Protein AF-A0A3E0IBM3-F1 (afdb_monomer_lite)

Organism: NCBI:txid1045776

pLDDT: mean 90.85, std 10.02, range [55.81, 98.31]

Foldseek 3Di:
DDKDKDKDFPCLVVVLVVCVVVVWAPWDKDFPDDVQAPPHPPTTIIMTMTHDDDDPPPPD

Radius of gyration: 14.48 Å; chains: 1; bounding box: 40×19×37 Å

Sequence (60 aa):
MLRPVIADIGAAQEYGRRLTELGLSDVAIRGLGRRMWWGG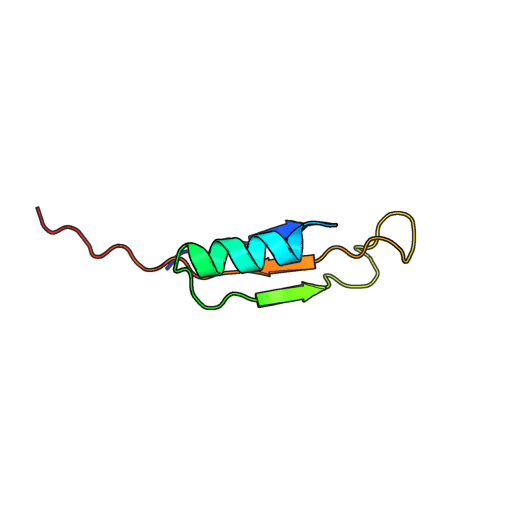PWYPTRLVTAVKPSRPLEDG

Secondary structure (DSSP, 8-state):
-B--EEEESS-HHHHHHHHHHTT-EEEEEEE--GGGEETTTTEE-EEEEEEBPPPPP---

Structure (mmCIF, N/CA/C/O backbone):
data_AF-A0A3E0IBM3-F1
#
_entry.id   AF-A0A3E0IBM3-F1
#
loop_
_atom_site.group_PDB
_atom_site.id
_atom_site.type_symbol
_atom_site.label_atom_id
_atom_site.label_alt_id
_atom_site.label_comp_id
_atom_site.label_asym_id
_atom_site.label_entity_id
_atom_site.label_seq_id
_atom_site.pdbx_PDB_ins_code
_atom_site.Cartn_x
_atom_site.Cartn_y
_atom_site.Cartn_z
_atom_site.occupancy
_atom_site.B_iso_or_equiv
_atom_site.auth_seq_id
_atom_site.auth_comp_id
_atom_site.auth_asym_id
_atom_site.auth_atom_id
_atom_site.pdbx_PDB_model_num
ATOM 1 N N . MET A 1 1 ? -20.587 0.085 5.480 1.00 72.50 1 MET A N 1
ATOM 2 C CA . MET A 1 1 ? -19.119 -0.115 5.491 1.00 72.50 1 MET A CA 1
ATOM 3 C C . MET A 1 1 ? -18.535 0.491 4.224 1.00 72.50 1 MET A C 1
ATOM 5 O O . MET A 1 1 ? -19.041 0.197 3.149 1.00 72.50 1 MET A O 1
ATOM 9 N N . LEU A 1 2 ? -17.535 1.367 4.341 1.00 86.50 2 LEU A N 1
ATOM 10 C CA . LEU A 1 2 ? -16.857 2.000 3.197 1.00 86.50 2 LEU A CA 1
ATOM 11 C C . LEU A 1 2 ? -15.488 1.348 2.991 1.00 86.50 2 LEU A C 1
ATOM 13 O O . LEU A 1 2 ? -14.805 1.067 3.975 1.00 86.50 2 LEU A O 1
ATOM 17 N N . ARG A 1 3 ? -15.081 1.131 1.735 1.00 91.50 3 ARG A N 1
ATOM 18 C CA . ARG A 1 3 ? -13.790 0.515 1.395 1.00 91.50 3 ARG A CA 1
ATOM 19 C C . ARG A 1 3 ? -12.922 1.464 0.568 1.00 91.50 3 ARG A C 1
ATOM 21 O O . ARG A 1 3 ? -13.153 1.560 -0.637 1.00 91.50 3 ARG A O 1
ATOM 28 N N . PRO A 1 4 ? -11.965 2.194 1.171 1.00 89.94 4 PRO A N 1
ATOM 29 C CA . PRO A 1 4 ? -10.982 2.942 0.397 1.00 89.94 4 PRO A CA 1
ATOM 30 C C . PRO A 1 4 ? -10.139 2.009 -0.479 1.00 89.94 4 PRO A C 1
ATOM 32 O O . PRO A 1 4 ? -9.791 0.897 -0.076 1.00 89.94 4 PRO A O 1
ATOM 35 N N . VAL A 1 5 ? -9.809 2.496 -1.675 1.00 95.44 5 VAL A N 1
ATOM 36 C CA . VAL A 1 5 ? -8.984 1.810 -2.671 1.00 95.44 5 VAL A CA 1
ATOM 37 C C . VAL A 1 5 ? -7.941 2.801 -3.179 1.00 95.44 5 VAL A C 1
ATOM 39 O O . VAL A 1 5 ? -8.303 3.85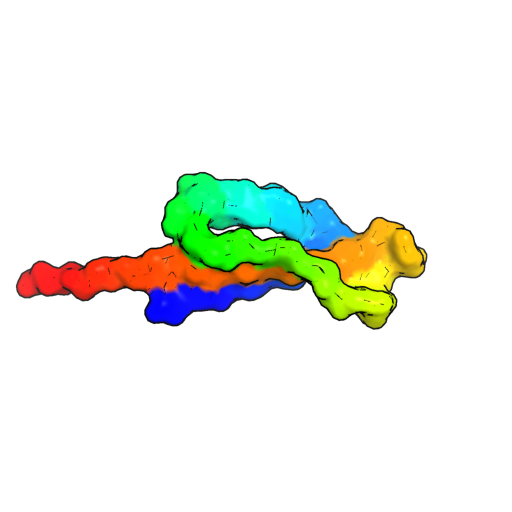4 -3.697 1.00 95.44 5 VAL A O 1
ATOM 42 N N . ILE A 1 6 ? -6.657 2.479 -3.023 1.00 96.19 6 ILE A N 1
ATOM 43 C CA . ILE A 1 6 ? -5.532 3.325 -3.444 1.00 96.19 6 ILE A CA 1
ATOM 44 C C . ILE A 1 6 ? -4.659 2.515 -4.399 1.00 96.19 6 ILE A C 1
ATOM 46 O O . ILE A 1 6 ? -4.192 1.439 -4.036 1.00 96.19 6 ILE A O 1
ATOM 50 N N . ALA A 1 7 ? -4.442 3.013 -5.615 1.00 96.62 7 ALA A N 1
ATOM 51 C CA . ALA A 1 7 ? -3.478 2.450 -6.555 1.00 96.62 7 ALA A CA 1
ATOM 52 C C . ALA A 1 7 ? -2.241 3.347 -6.578 1.00 96.62 7 ALA A C 1
ATOM 54 O O . ALA A 1 7 ? -2.350 4.533 -6.876 1.00 96.62 7 ALA A O 1
ATOM 55 N N . ASP A 1 8 ? -1.086 2.785 -6.242 1.00 95.94 8 ASP A N 1
ATOM 56 C CA . ASP A 1 8 ? 0.131 3.556 -6.020 1.00 95.94 8 ASP A CA 1
ATOM 57 C C . ASP A 1 8 ? 1.387 2.796 -6.478 1.00 95.94 8 ASP A C 1
ATOM 59 O O . ASP A 1 8 ? 1.423 1.563 -6.482 1.00 95.94 8 ASP A O 1
ATOM 63 N N . ILE A 1 9 ? 2.415 3.536 -6.892 1.00 94.69 9 ILE A N 1
ATOM 64 C CA . ILE A 1 9 ? 3.634 3.002 -7.518 1.00 94.69 9 ILE A CA 1
ATOM 65 C C . ILE A 1 9 ? 4.848 2.927 -6.573 1.00 94.69 9 ILE A C 1
ATOM 67 O O . ILE A 1 9 ? 5.887 2.411 -6.983 1.00 94.69 9 ILE A O 1
ATOM 71 N N . GLY A 1 10 ? 4.747 3.404 -5.323 1.00 93.25 10 GLY A N 1
ATOM 72 C CA . GLY A 1 10 ? 5.901 3.517 -4.416 1.00 93.25 10 GLY A CA 1
ATOM 73 C C . GLY A 1 10 ? 5.616 3.490 -2.906 1.00 93.25 10 GLY A C 1
ATOM 74 O O . GLY A 1 10 ? 6.329 2.809 -2.174 1.00 93.25 10 GLY A O 1
ATOM 75 N N . ALA A 1 11 ? 4.572 4.161 -2.432 1.00 96.44 11 ALA A N 1
ATOM 76 C CA . ALA A 1 11 ? 4.196 4.331 -1.028 1.00 96.44 11 ALA A CA 1
ATOM 77 C C . ALA A 1 11 ? 3.131 3.336 -0.510 1.00 96.44 11 ALA A C 1
ATOM 79 O O . ALA A 1 11 ? 2.702 3.429 0.638 1.00 96.44 11 ALA A O 1
ATOM 80 N N . ALA A 1 12 ? 2.711 2.344 -1.304 1.00 96.81 12 ALA A N 1
ATOM 81 C CA . ALA A 1 12 ? 1.662 1.389 -0.912 1.00 96.81 12 ALA A CA 1
ATOM 82 C C . ALA A 1 12 ? 1.853 0.729 0.475 1.00 96.81 12 ALA A C 1
ATOM 84 O O . ALA A 1 12 ? 0.883 0.560 1.214 1.00 96.81 12 ALA A O 1
ATOM 85 N N . GLN A 1 13 ? 3.091 0.389 0.857 1.00 96.31 13 GLN A N 1
ATOM 86 C CA . GLN A 1 13 ? 3.385 -0.193 2.177 1.00 96.31 13 GLN A CA 1
ATOM 87 C C . GLN A 1 13 ? 3.137 0.802 3.320 1.00 96.31 13 GLN A C 1
ATOM 89 O O . GLN A 1 13 ? 2.623 0.420 4.371 1.00 96.31 13 GLN A O 1
ATOM 94 N N . GLU A 1 14 ? 3.474 2.074 3.109 1.00 97.62 14 GLU A N 1
ATOM 95 C CA . GLU A 1 14 ? 3.256 3.140 4.084 1.00 97.62 14 GLU A CA 1
ATOM 96 C C . GLU A 1 14 ? 1.762 3.416 4.266 1.00 97.62 14 GLU A C 1
ATOM 98 O O . GLU A 1 14 ? 1.293 3.516 5.400 1.00 97.62 14 GLU A O 1
ATOM 103 N N . TYR A 1 15 ? 0.986 3.414 3.177 1.00 97.00 15 TYR A N 1
ATOM 104 C CA . TYR A 1 15 ? -0.473 3.493 3.264 1.00 97.00 15 TYR A CA 1
ATOM 105 C C . TYR A 1 15 ? -1.063 2.330 4.053 1.00 97.00 15 TYR A C 1
ATOM 107 O O . TYR A 1 15 ? -1.884 2.563 4.934 1.00 97.00 15 TYR A O 1
ATOM 115 N N . GLY A 1 16 ? -0.625 1.094 3.798 1.00 97.31 16 GLY A N 1
ATOM 116 C CA . GLY A 1 16 ? -1.073 -0.059 4.580 1.00 97.31 16 GLY A CA 1
ATOM 117 C C . GLY A 1 16 ? -0.807 0.120 6.074 1.00 97.31 16 GLY A C 1
ATOM 118 O O . GLY A 1 16 ? -1.723 -0.026 6.881 1.00 97.31 16 GLY A O 1
ATOM 119 N N . ARG A 1 17 ? 0.418 0.521 6.443 1.00 97.56 17 ARG A N 1
ATOM 120 C CA . ARG A 1 17 ? 0.771 0.790 7.846 1.00 97.56 17 ARG A CA 1
ATOM 121 C C . ARG A 1 17 ? -0.127 1.868 8.447 1.00 97.56 17 ARG A C 1
ATOM 123 O O . ARG A 1 17 ? -0.685 1.669 9.522 1.00 97.56 17 ARG A O 1
ATOM 130 N N . ARG A 1 18 ? -0.320 2.976 7.730 1.00 96.88 18 ARG A N 1
ATOM 131 C CA . ARG A 1 18 ? -1.109 4.109 8.214 1.00 96.88 18 ARG A CA 1
ATOM 132 C C . ARG A 1 18 ? -2.590 3.774 8.372 1.00 96.88 18 ARG A C 1
ATOM 134 O O . ARG A 1 18 ? -3.204 4.211 9.336 1.00 96.88 18 ARG A O 1
ATOM 141 N N . LEU A 1 19 ? -3.169 2.997 7.459 1.00 95.88 19 LEU A N 1
ATOM 142 C CA . LEU A 1 19 ? -4.569 2.571 7.550 1.00 95.88 19 LEU A CA 1
ATOM 143 C C . LEU A 1 19 ? -4.786 1.649 8.757 1.00 95.88 19 LEU A C 1
ATOM 145 O O . LEU A 1 19 ? -5.770 1.824 9.474 1.00 95.88 19 LEU A O 1
ATOM 149 N N . THR A 1 20 ? -3.841 0.746 9.032 1.00 95.38 20 THR A N 1
ATOM 150 C CA . THR A 1 20 ? -3.851 -0.080 10.249 1.00 95.38 20 THR A CA 1
ATOM 151 C C . THR A 1 20 ? -3.727 0.775 11.514 1.00 95.38 20 THR A C 1
ATOM 153 O O . THR A 1 20 ? -4.507 0.597 12.444 1.00 95.38 20 THR A O 1
ATOM 156 N N . GLU A 1 21 ? -2.799 1.741 11.549 1.00 96.62 21 GLU A N 1
ATOM 157 C CA . GLU A 1 21 ? -2.639 2.685 12.674 1.00 96.62 21 GLU A CA 1
ATOM 158 C C . GLU A 1 21 ? -3.911 3.510 12.939 1.00 96.62 21 GLU A C 1
ATOM 160 O O . GLU A 1 21 ? -4.210 3.843 14.082 1.00 96.62 21 GLU A O 1
ATOM 165 N N . LEU A 1 22 ? -4.677 3.827 11.891 1.00 94.25 22 LEU A N 1
ATOM 166 C CA . LEU A 1 22 ? -5.953 4.543 11.977 1.00 94.25 22 LEU A CA 1
ATOM 167 C C . LEU A 1 22 ? -7.137 3.644 12.383 1.00 94.25 22 LEU A C 1
ATOM 169 O O . LEU A 1 22 ? -8.272 4.120 12.437 1.00 94.25 22 LEU A O 1
ATOM 173 N N . GLY A 1 23 ? -6.900 2.359 12.656 1.00 93.88 23 GLY A N 1
ATOM 174 C CA . GLY A 1 23 ? -7.928 1.415 13.097 1.00 93.88 23 GLY A CA 1
ATOM 175 C C . GLY A 1 23 ? -8.838 0.903 11.979 1.00 93.88 23 GLY A C 1
ATOM 176 O O . GLY A 1 23 ? -9.923 0.392 12.262 1.00 93.88 23 GLY A O 1
ATOM 177 N N . LEU A 1 24 ? -8.435 1.037 10.710 1.00 95.00 24 LEU A N 1
ATOM 178 C CA . LEU A 1 24 ? -9.135 0.370 9.616 1.00 95.00 24 LEU A CA 1
ATOM 179 C C . LEU A 1 24 ? -8.775 -1.119 9.602 1.00 95.00 24 LEU A C 1
ATOM 181 O O . LEU A 1 24 ? -7.654 -1.512 9.919 1.00 95.00 24 LEU A O 1
ATOM 185 N N . SER A 1 25 ? -9.739 -1.949 9.211 1.00 95.06 25 SER A N 1
ATOM 186 C CA . SER A 1 25 ? -9.591 -3.405 9.135 1.00 95.06 25 SER A CA 1
ATOM 187 C C . SER A 1 25 ? -9.485 -3.885 7.686 1.00 95.06 25 SER A C 1
ATOM 189 O O . SER A 1 25 ? -9.604 -3.086 6.758 1.00 95.06 25 SER A O 1
ATOM 191 N N . ASP A 1 26 ? -9.235 -5.184 7.478 1.00 95.62 26 ASP A N 1
ATOM 192 C CA . ASP A 1 26 ? -9.117 -5.794 6.136 1.00 95.62 26 ASP A CA 1
ATOM 193 C C . ASP A 1 26 ? -8.105 -5.054 5.233 1.00 95.62 26 ASP A C 1
ATOM 195 O O . ASP A 1 26 ? -8.338 -4.812 4.046 1.00 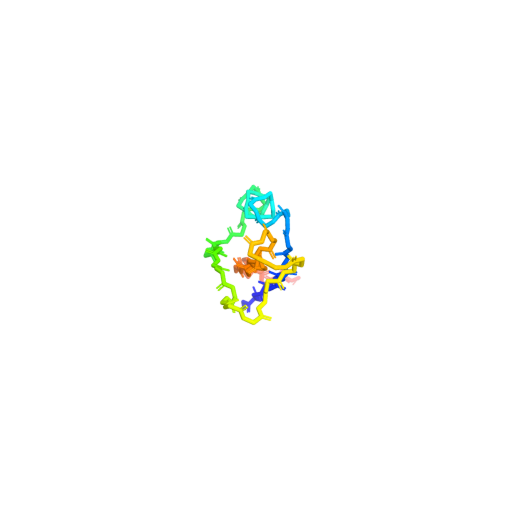95.62 26 ASP A O 1
ATOM 199 N N . VAL A 1 27 ? -6.985 -4.622 5.826 1.00 97.38 27 VAL A N 1
ATOM 200 C CA . VAL A 1 27 ? -5.913 -3.946 5.093 1.00 97.38 27 VAL A CA 1
ATOM 201 C C . VAL A 1 27 ? -5.188 -4.974 4.231 1.00 97.38 27 VAL A C 1
ATOM 203 O O . VAL A 1 27 ? -4.557 -5.895 4.747 1.00 97.38 27 VAL A O 1
ATOM 206 N N . ALA A 1 28 ? -5.256 -4.805 2.912 1.00 97.56 28 ALA A N 1
ATOM 207 C CA . ALA A 1 28 ? -4.622 -5.703 1.956 1.00 97.56 28 ALA A CA 1
ATOM 208 C C . ALA A 1 28 ? -3.830 -4.922 0.911 1.00 97.56 28 ALA A C 1
ATOM 210 O O . ALA A 1 28 ? -4.273 -3.880 0.428 1.00 97.56 28 ALA A O 1
ATOM 211 N N . ILE A 1 29 ? -2.668 -5.462 0.540 1.00 98.00 29 ILE A N 1
ATOM 212 C CA . ILE A 1 29 ? -1.805 -4.918 -0.508 1.00 98.00 29 ILE A CA 1
ATOM 213 C C . ILE A 1 29 ? -1.561 -6.003 -1.549 1.00 98.00 29 ILE A C 1
ATOM 215 O O . ILE A 1 29 ? -1.117 -7.101 -1.218 1.00 98.00 29 ILE A O 1
ATOM 219 N N . ARG A 1 30 ? -1.823 -5.701 -2.823 1.00 97.12 30 ARG A N 1
ATOM 220 C CA . ARG A 1 30 ? -1.557 -6.629 -3.933 1.00 97.12 30 ARG A CA 1
ATOM 221 C C . ARG A 1 30 ? -1.066 -5.910 -5.180 1.00 97.12 30 ARG A C 1
ATOM 223 O O . ARG A 1 30 ? -1.433 -4.769 -5.423 1.00 97.12 30 ARG A O 1
ATOM 230 N N . GLY A 1 31 ? -0.275 -6.582 -6.011 1.00 96.19 31 GLY A N 1
ATOM 231 C CA . GLY A 1 31 ? 0.117 -6.042 -7.317 1.00 96.19 31 GLY A CA 1
ATOM 232 C C . GLY A 1 31 ? -1.061 -5.981 -8.300 1.00 96.19 31 GLY A C 1
ATOM 233 O O . GLY A 1 31 ? -1.927 -6.857 -8.288 1.00 96.19 31 GLY A O 1
ATOM 234 N N . LEU A 1 32 ? -1.075 -4.974 -9.182 1.00 96.25 32 LEU A N 1
ATOM 235 C CA . LEU A 1 32 ? -2.077 -4.841 -10.257 1.00 96.25 32 LEU A CA 1
ATOM 236 C C . LEU A 1 32 ? -1.688 -5.542 -11.576 1.00 96.25 32 LEU A C 1
ATOM 238 O O . LEU A 1 32 ? -2.415 -5.469 -12.564 1.00 96.25 32 LEU A O 1
ATOM 242 N N . GLY A 1 33 ? -0.572 -6.274 -11.589 1.00 93.69 33 GLY A N 1
ATOM 243 C CA . GLY A 1 33 ? -0.161 -7.119 -12.713 1.00 93.69 33 GLY A CA 1
ATOM 244 C C . GLY A 1 33 ? 0.676 -6.404 -13.779 1.00 93.69 33 GLY A C 1
ATOM 245 O O . GLY A 1 33 ? 0.974 -5.218 -13.683 1.00 93.69 33 GLY A O 1
ATOM 246 N N . ARG A 1 34 ? 1.091 -7.161 -14.808 1.00 89.75 34 ARG A N 1
ATOM 247 C CA . ARG A 1 34 ? 2.144 -6.775 -15.776 1.00 89.75 34 ARG A CA 1
ATOM 248 C C . ARG A 1 34 ? 1.883 -5.482 -16.556 1.00 89.75 34 ARG A C 1
ATOM 250 O O . ARG A 1 34 ? 2.831 -4.805 -16.920 1.00 89.75 34 ARG A O 1
ATOM 257 N N . ARG A 1 35 ? 0.620 -5.130 -16.804 1.00 91.75 35 ARG A N 1
ATOM 258 C CA . ARG A 1 35 ? 0.250 -3.903 -17.536 1.00 91.75 35 ARG A CA 1
ATOM 259 C C . ARG A 1 35 ? 0.314 -2.636 -16.680 1.00 91.75 35 ARG A C 1
ATOM 261 O O . ARG A 1 35 ? 0.159 -1.550 -17.214 1.00 91.75 35 ARG A O 1
ATOM 268 N N . MET A 1 36 ? 0.523 -2.785 -15.375 1.00 94.31 36 MET A N 1
ATOM 269 C CA . MET A 1 36 ? 0.563 -1.690 -14.407 1.00 94.31 36 MET A CA 1
ATOM 270 C C . MET A 1 36 ? 1.973 -1.508 -13.843 1.00 94.31 36 MET A C 1
ATOM 272 O O . MET A 1 36 ? 2.155 -1.276 -12.649 1.00 94.31 36 MET A O 1
ATOM 276 N N . TRP A 1 37 ? 2.974 -1.668 -14.701 1.00 93.56 37 TRP A N 1
ATOM 277 C CA . TRP A 1 37 ? 4.365 -1.392 -14.382 1.00 93.56 37 TRP A CA 1
ATOM 278 C C . TRP A 1 37 ? 4.800 -0.110 -15.078 1.00 93.56 37 TRP A C 1
ATOM 280 O O . TRP A 1 37 ? 4.459 0.113 -16.240 1.00 93.56 37 TRP A O 1
ATOM 290 N N . TRP A 1 38 ? 5.576 0.703 -14.373 1.00 90.94 38 TRP A N 1
ATOM 291 C CA . TRP A 1 38 ? 6.084 1.973 -14.873 1.00 90.94 38 TRP A CA 1
ATOM 292 C C . TRP A 1 38 ? 7.598 1.930 -14.990 1.00 90.94 38 TRP A C 1
ATOM 294 O O . TRP A 1 38 ? 8.291 1.276 -14.208 1.00 90.94 38 TRP A O 1
ATOM 304 N N . GLY A 1 39 ? 8.098 2.592 -16.029 1.00 89.38 39 GLY A N 1
ATOM 305 C CA . GLY A 1 39 ? 9.504 2.556 -16.401 1.00 89.38 39 GLY A CA 1
ATOM 306 C C . GLY A 1 39 ? 9.953 1.243 -17.033 1.00 89.3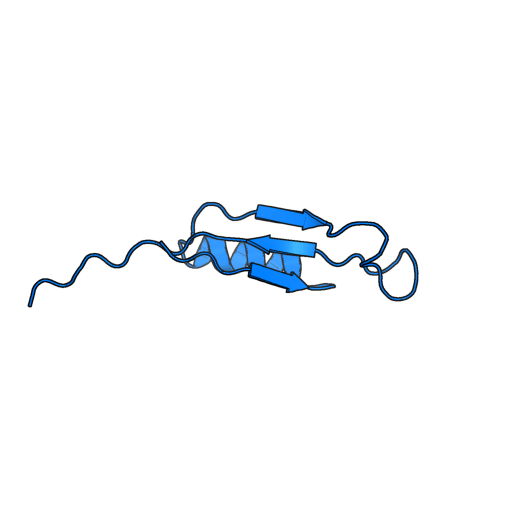8 39 GLY A C 1
ATOM 307 O O . GLY A 1 39 ? 11.073 1.221 -17.493 1.00 89.38 39 GLY A O 1
ATOM 308 N N . GLY A 1 40 ? 9.127 0.189 -17.091 1.00 85.31 40 GLY A N 1
ATOM 309 C CA . GLY A 1 40 ? 9.530 -1.203 -17.352 1.00 85.31 40 GLY A CA 1
ATOM 310 C C . GLY A 1 40 ? 9.332 -2.044 -16.082 1.00 85.31 40 GLY A C 1
ATOM 311 O O . GLY A 1 40 ? 8.477 -1.684 -15.276 1.00 85.31 40 GLY A O 1
ATOM 312 N N . PRO A 1 41 ? 10.074 -3.137 -15.830 1.00 86.31 41 PRO A N 1
ATOM 313 C CA . PRO A 1 41 ? 9.871 -3.989 -14.656 1.00 86.31 41 PRO A CA 1
ATOM 314 C C . PRO A 1 41 ? 10.458 -3.396 -13.353 1.00 86.31 41 PRO A C 1
ATOM 316 O O . PRO A 1 41 ? 10.986 -4.136 -12.527 1.00 86.31 41 PRO A O 1
ATOM 319 N N . TRP A 1 42 ? 10.392 -2.075 -13.149 1.00 89.81 42 TRP A N 1
ATOM 320 C CA . TRP A 1 42 ? 11.001 -1.404 -11.989 1.00 89.81 42 TRP A CA 1
ATOM 321 C C . TRP A 1 42 ? 9.979 -0.867 -10.984 1.00 89.81 42 TRP A C 1
ATOM 323 O O . TRP A 1 42 ? 10.168 -1.041 -9.782 1.00 89.81 42 TRP A O 1
ATOM 333 N N . TYR A 1 43 ? 8.870 -0.286 -11.450 1.00 92.38 43 TYR A N 1
ATOM 334 C CA . TYR A 1 43 ? 7.861 0.312 -10.568 1.00 92.38 43 TYR A CA 1
ATOM 335 C C . TYR A 1 43 ? 6.500 -0.378 -10.733 1.00 92.38 43 TYR A C 1
ATOM 337 O O . TYR A 1 43 ? 5.668 0.073 -11.527 1.00 92.38 43 TYR A O 1
ATOM 345 N N . PRO A 1 44 ? 6.249 -1.498 -10.027 1.00 94.44 44 PRO A N 1
ATOM 346 C CA . PRO A 1 44 ? 4.951 -2.155 -10.060 1.00 94.44 44 PRO A CA 1
ATOM 347 C C . PRO A 1 44 ? 3.917 -1.331 -9.289 1.00 94.44 44 PRO A C 1
ATOM 349 O O . PRO A 1 44 ? 4.120 -0.994 -8.123 1.00 94.44 44 PRO A O 1
ATOM 352 N N . THR A 1 45 ? 2.760 -1.087 -9.900 1.00 97.00 45 THR A N 1
ATOM 353 C CA . THR A 1 45 ? 1.619 -0.498 -9.190 1.00 97.00 45 THR A CA 1
ATOM 354 C C . THR A 1 45 ? 1.029 -1.524 -8.230 1.00 97.00 45 THR A C 1
ATOM 356 O O . THR A 1 45 ? 0.703 -2.659 -8.611 1.00 97.00 45 THR A O 1
ATOM 359 N N . ARG A 1 46 ? 0.856 -1.115 -6.978 1.00 97.62 46 ARG A N 1
ATOM 360 C CA . ARG A 1 46 ? 0.212 -1.880 -5.918 1.00 97.62 46 ARG A CA 1
ATOM 361 C C . ARG A 1 46 ? -1.129 -1.245 -5.574 1.00 97.62 46 ARG A C 1
ATOM 363 O O . ARG A 1 46 ? -1.274 -0.029 -5.542 1.00 97.62 46 ARG A O 1
ATOM 370 N N . LEU A 1 47 ? -2.109 -2.097 -5.325 1.00 97.94 47 LEU A N 1
ATOM 371 C CA . LEU A 1 47 ? -3.417 -1.736 -4.818 1.00 97.94 47 LEU A CA 1
ATOM 372 C C . LEU A 1 47 ? -3.427 -1.932 -3.310 1.00 97.94 47 LEU A C 1
ATOM 374 O O . LEU A 1 47 ? -3.112 -3.029 -2.849 1.00 97.94 47 LEU A O 1
ATOM 378 N N . VAL A 1 48 ? -3.840 -0.905 -2.582 1.00 98.31 48 VAL A N 1
ATOM 379 C CA . VAL A 1 48 ? -4.130 -0.951 -1.153 1.00 98.31 48 VAL A CA 1
ATOM 380 C C . VAL A 1 48 ? -5.637 -0.847 -0.974 1.00 98.31 48 VAL A C 1
ATOM 382 O O . VAL A 1 48 ? -6.271 0.053 -1.527 1.00 98.31 48 VAL A O 1
ATOM 385 N N . THR A 1 49 ? -6.217 -1.762 -0.208 1.00 98.12 49 THR A N 1
ATOM 386 C CA . THR A 1 49 ? -7.620 -1.700 0.214 1.00 98.12 49 THR A CA 1
ATOM 387 C C . THR A 1 49 ? -7.707 -1.754 1.725 1.00 98.12 49 THR A C 1
ATOM 389 O O . THR A 1 49 ? -6.848 -2.360 2.357 1.00 98.12 49 THR A O 1
ATOM 392 N N . ALA A 1 50 ? -8.749 -1.154 2.292 1.00 97.19 50 ALA A N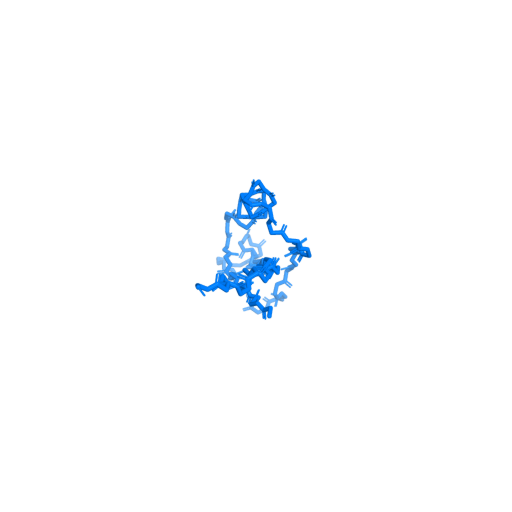 1
ATOM 393 C CA . ALA A 1 50 ? -9.097 -1.312 3.699 1.00 97.19 50 ALA A CA 1
ATOM 394 C C . ALA A 1 50 ? -10.614 -1.188 3.882 1.00 97.19 50 ALA A C 1
ATOM 396 O O . ALA A 1 50 ? -11.326 -0.790 2.960 1.00 97.19 50 ALA A O 1
ATOM 397 N N . VAL A 1 51 ? -11.114 -1.501 5.071 1.00 95.94 51 VAL A N 1
ATOM 398 C CA . VAL A 1 51 ? -12.503 -1.304 5.487 1.00 95.94 51 VAL A CA 1
ATOM 399 C C . VAL A 1 51 ? -12.525 -0.254 6.590 1.00 95.94 51 VAL A C 1
ATOM 401 O O . VAL A 1 51 ? -11.903 -0.407 7.641 1.00 95.94 51 VAL A O 1
ATOM 404 N N . LYS A 1 52 ? -13.266 0.832 6.355 1.00 91.25 52 LYS A N 1
ATOM 405 C CA . LYS A 1 52 ? -13.542 1.830 7.386 1.00 91.25 52 LYS A CA 1
ATOM 406 C C . LYS A 1 52 ? -14.557 1.251 8.377 1.00 91.25 52 LYS A C 1
ATOM 408 O O . LYS A 1 52 ? -15.600 0.762 7.916 1.00 91.25 52 LYS A O 1
ATOM 413 N N . PRO A 1 53 ? -14.312 1.344 9.697 1.00 83.62 53 PRO A N 1
ATOM 414 C CA . PRO A 1 53 ? -15.314 0.968 10.680 1.00 83.62 53 PRO A CA 1
ATOM 415 C C . PRO A 1 53 ? -16.598 1.760 10.429 1.00 83.62 53 PRO A C 1
ATOM 417 O O . PRO A 1 53 ? -16.571 2.951 10.101 1.00 83.62 53 PRO A O 1
ATOM 420 N N . SER A 1 54 ? -17.736 1.078 10.535 1.00 79.19 54 SER A N 1
ATOM 421 C CA . SER A 1 54 ? -19.029 1.750 10.553 1.00 79.19 54 SER A CA 1
ATOM 422 C C . SER A 1 54 ? -19.015 2.710 11.738 1.00 79.19 54 SER A C 1
ATOM 424 O O . SER A 1 54 ? -18.821 2.266 12.868 1.00 79.19 54 SER A O 1
ATOM 426 N N . ARG A 1 55 ? -19.191 4.014 11.496 1.00 74.44 55 ARG A N 1
ATOM 427 C CA . ARG A 1 55 ? -19.509 4.930 12.595 1.00 74.44 55 ARG A CA 1
ATOM 428 C C . ARG A 1 55 ? -20.817 4.405 13.204 1.00 74.44 55 ARG A C 1
ATOM 430 O O . ARG A 1 55 ? -21.747 4.179 12.421 1.00 74.44 55 ARG A O 1
ATOM 437 N N . PRO A 1 56 ? -20.894 4.145 14.519 1.00 69.25 56 PRO A N 1
ATOM 438 C CA . PRO A 1 56 ? -22.183 3.922 15.159 1.00 69.25 56 PRO A CA 1
ATOM 439 C C . PRO A 1 56 ? -23.084 5.102 14.798 1.00 69.25 56 PRO A C 1
ATOM 441 O O . PRO A 1 56 ? -22.604 6.236 14.765 1.00 69.25 56 PRO A O 1
ATOM 444 N N . LEU A 1 57 ? -24.341 4.847 14.438 1.00 66.56 57 LEU A N 1
ATOM 445 C CA . LEU A 1 57 ? -25.303 5.938 14.305 1.00 66.56 57 LEU A CA 1
ATOM 446 C C . LEU A 1 57 ? -25.306 6.657 15.657 1.00 66.56 57 LEU A C 1
ATOM 448 O O . LEU A 1 57 ? -25.512 6.026 16.688 1.00 66.56 57 LEU A O 1
ATOM 452 N N . GLU A 1 58 ? -24.923 7.930 15.662 1.00 66.25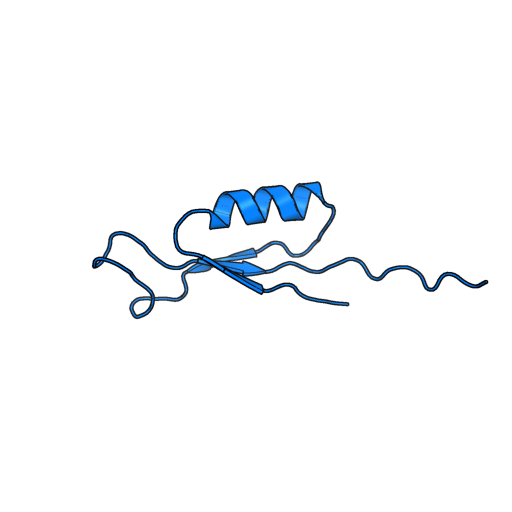 58 GLU A N 1
ATOM 453 C CA . GLU A 1 58 ? -25.038 8.744 16.863 1.00 66.25 58 GLU A CA 1
ATOM 454 C C . GLU A 1 58 ? -26.519 9.063 16.990 1.00 66.25 58 GLU A C 1
ATOM 456 O O . GLU A 1 58 ? -27.042 9.902 16.257 1.00 66.25 58 GLU A O 1
ATOM 461 N N . ASP A 1 59 ? -27.196 8.291 17.837 1.00 57.97 59 ASP A N 1
ATOM 462 C CA . ASP A 1 59 ? -28.557 8.573 18.261 1.00 57.97 59 ASP A CA 1
ATOM 463 C C . ASP A 1 59 ? -28.505 9.887 19.057 1.00 57.97 59 ASP A C 1
ATOM 465 O O . ASP A 1 59 ? -27.900 9.950 20.131 1.00 57.97 59 ASP A O 1
ATOM 469 N N . GLY A 1 60 ? -29.023 10.956 18.445 1.00 55.81 60 GLY A N 1
ATOM 470 C CA . GLY A 1 60 ? -29.143 12.289 19.040 1.00 55.81 60 GLY A CA 1
ATOM 471 C C . GLY A 1 60 ? -30.296 12.401 20.023 1.00 55.81 60 GLY A C 1
ATOM 472 O O . GLY A 1 60 ? -31.286 11.651 19.866 1.00 55.81 60 GLY A O 1
#